Protein AF-X1LPE5-F1 (afdb_monomer)

Mean predicted aligned error: 5.89 Å

InterPro domains:
  IPR000531 TonB-dependent receptor-like, beta-barrel [PF00593] (1-115)
  IPR036942 TonB-dependent receptor-like, beta-barrel domain superfamily [G3DSA:2.40.170.20] (1-116)

Organism: NCBI:txid412755

Foldseek 3Di:
DDKDAQDWAWADPDPVVSDIDIGGLGIKDKDWDKDWDWDDPDPQKIKIKIWIAMWMARPVPRATGAPRAFIKIKIKMWGDDPPDIKMKIKIWGPWAPRHGNSDDTDHIDMDMDIDD

Radius of gyration: 19.66 Å; Cα contacts (8 Å, |Δi|>4): 275; chains: 1; bounding box: 45×32×50 Å

Solvent-accessible surface area (backbone atoms only — not comparable to full-atom values): 6388 Å² total; per-residue (Å²): 118,47,77,36,73,63,34,72,43,64,39,63,78,37,88,89,76,72,40,71,48,76,46,70,46,57,36,32,36,41,40,69,52,77,49,76,50,78,46,65,92,47,94,50,35,39,40,37,34,39,38,42,39,59,49,39,30,29,70,81,79,67,43,43,37,65,92,62,61,55,37,35,40,38,38,34,40,38,40,47,58,93,93,45,50,43,34,44,36,37,39,41,37,48,56,30,86,73,43,10,80,68,55,68,67,41,79,52,52,74,49,78,49,77,50,107

Secondary structure (DSSP, 8-state):
-EEEEEEEEEEEEETTTTEEEEEEEEEEEEEEEEEEEEEEEETTEEEEEEEEEEEEEETTT-PBPTTPPPPEEEEEEEEEETTEEEEEEEEEE--B-S--TT---B--EEEEEEE-

Sequence (116 aa):
YYEIDDLIERYRIDPDERIYAYGNVNRGQISGYELEIEYYPFPGWKIFGNFFSFRGKSKTTQNALNDIPPPRLFMGTRLWIERFSLEINTTLQQEKKRPGPAEIAIPGYGAVNIKA

Nearest PDB structures (foldseek):
  6z9n-assembly1_A  TM=8.866E-01  e=1.151E-04  Pseudomonas aeruginosa PAO1
  6fok-assembly2_B  TM=8.536E-01  e=8.893E-05  Pseudomonas aeruginosa PAO1
  6z8r-assembly1_A  TM=8.878E-01  e=2.141E-04  Pseudomonas aeruginosa PAO1
  6z8z-assembly2_B  TM=8.859E-01  e=2.772E-04  Pseudomonas aeruginosa PAO1
  6z8s-assembly1_A  TM=8.884E-01  e=3.780E-04  Pseudomonas aeruginosa PAO1

Structure (mmCIF, N/CA/C/O backbone):
data_AF-X1LPE5-F1
#
_entry.id   AF-X1LPE5-F1
#
loop_
_atom_site.group_PDB
_atom_site.id
_atom_site.type_symbol
_atom_site.label_atom_id
_atom_site.label_alt_id
_atom_site.label_comp_id
_atom_site.label_asym_id
_atom_site.label_entity_id
_atom_site.label_seq_id
_atom_site.pdbx_PDB_ins_code
_atom_site.Cartn_x
_atom_site.Cartn_y
_atom_site.Cartn_z
_atom_site.occupancy
_atom_site.B_iso_or_equiv
_atom_site.auth_seq_id
_atom_site.auth_comp_id
_atom_site.auth_asym_id
_atom_site.auth_atom_id
_atom_site.pdbx_PDB_model_num
ATOM 1 N N . TYR A 1 1 ? 9.679 -14.768 -5.671 1.00 67.38 1 TYR A N 1
ATOM 2 C CA . TYR A 1 1 ? 9.867 -13.632 -6.599 1.00 67.38 1 TYR A CA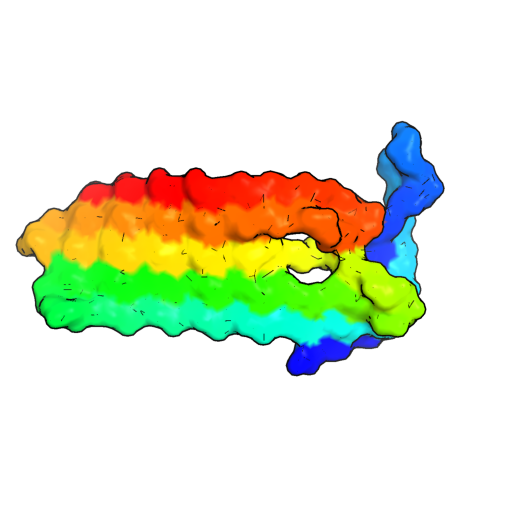 1
ATOM 3 C C . TYR A 1 1 ? 9.240 -14.030 -7.919 1.00 67.38 1 TYR A C 1
ATOM 5 O O . TYR A 1 1 ? 9.237 -15.217 -8.217 1.00 67.38 1 TYR A O 1
ATOM 13 N N . TYR A 1 2 ? 8.690 -13.077 -8.662 1.00 78.31 2 TYR A N 1
ATOM 14 C CA . TYR A 1 2 ? 8.085 -13.321 -9.967 1.00 78.31 2 TYR A CA 1
ATOM 15 C C . TYR A 1 2 ? 9.044 -12.868 -11.060 1.00 78.31 2 TYR A C 1
ATOM 17 O O . TYR A 1 2 ? 9.629 -11.783 -10.971 1.00 78.31 2 TYR A O 1
ATOM 25 N N . GLU A 1 3 ? 9.224 -13.720 -12.061 1.00 86.19 3 GLU A N 1
ATOM 26 C CA . GLU A 1 3 ? 9.928 -13.387 -13.294 1.00 86.19 3 GLU A CA 1
ATOM 27 C C . GLU A 1 3 ? 8.891 -13.138 -14.379 1.00 86.19 3 GLU A C 1
ATOM 29 O O . GLU A 1 3 ? 7.901 -13.863 -14.464 1.00 86.19 3 GLU A O 1
ATOM 34 N N . ILE A 1 4 ? 9.097 -12.082 -15.157 1.00 83.25 4 ILE A N 1
ATOM 35 C CA . ILE A 1 4 ? 8.209 -11.716 -16.255 1.00 83.25 4 ILE A CA 1
ATOM 36 C C . ILE A 1 4 ? 9.057 -11.712 -17.516 1.00 83.25 4 ILE A C 1
ATOM 38 O O . ILE A 1 4 ? 9.939 -10.861 -17.655 1.00 83.25 4 ILE A O 1
ATOM 42 N N . ASP A 1 5 ? 8.796 -12.666 -18.400 1.00 83.88 5 ASP A N 1
ATOM 43 C CA . ASP A 1 5 ? 9.351 -12.671 -19.748 1.00 83.88 5 ASP A CA 1
ATOM 44 C C . ASP A 1 5 ? 8.504 -11.767 -20.657 1.00 83.88 5 ASP A C 1
ATOM 46 O O . ASP A 1 5 ? 7.297 -11.626 -20.453 1.00 83.88 5 ASP A O 1
ATOM 50 N N . ASP A 1 6 ? 9.151 -11.117 -21.626 1.00 81.81 6 ASP A N 1
ATOM 51 C CA . ASP A 1 6 ? 8.516 -10.203 -22.589 1.00 81.81 6 ASP A CA 1
ATOM 52 C C . ASP A 1 6 ? 7.715 -9.053 -21.951 1.00 81.81 6 ASP A C 1
ATOM 54 O O . ASP A 1 6 ? 6.713 -8.581 -22.490 1.00 81.81 6 ASP A O 1
ATOM 58 N N . LEU A 1 7 ? 8.187 -8.551 -20.802 1.00 83.31 7 LEU A N 1
ATOM 59 C CA . LEU A 1 7 ? 7.603 -7.377 -20.158 1.00 83.31 7 LEU A CA 1
ATOM 60 C C . LEU A 1 7 ? 7.692 -6.164 -21.092 1.00 83.31 7 LEU A C 1
ATOM 62 O O . LEU A 1 7 ? 8.783 -5.719 -21.441 1.00 83.31 7 LEU A O 1
ATOM 66 N N . ILE A 1 8 ? 6.550 -5.586 -21.449 1.00 84.12 8 ILE A N 1
ATOM 67 C CA . ILE A 1 8 ? 6.495 -4.325 -22.189 1.00 84.12 8 ILE A CA 1
ATOM 68 C C . ILE A 1 8 ? 6.626 -3.180 -21.185 1.00 84.12 8 ILE A C 1
ATOM 70 O O . ILE A 1 8 ? 5.789 -3.040 -20.295 1.00 84.12 8 ILE A O 1
ATOM 74 N N . GLU A 1 9 ? 7.641 -2.331 -21.343 1.00 81.12 9 GLU A N 1
ATOM 75 C CA . GLU A 1 9 ? 7.746 -1.090 -20.573 1.00 81.12 9 GLU A CA 1
ATOM 76 C C . GLU A 1 9 ? 7.608 0.142 -21.458 1.00 81.12 9 GLU A C 1
ATOM 78 O O . GLU A 1 9 ? 7.968 0.161 -22.638 1.00 81.12 9 GLU A O 1
ATOM 83 N N . ARG A 1 10 ? 7.118 1.210 -20.828 1.00 84.25 10 ARG A N 1
ATOM 84 C CA . ARG A 1 10 ? 7.112 2.552 -21.390 1.00 84.25 10 ARG A CA 1
ATOM 85 C C . ARG A 1 10 ? 8.449 3.239 -21.122 1.00 84.25 10 ARG A C 1
ATOM 87 O O . ARG A 1 10 ? 8.909 3.285 -19.980 1.00 84.25 10 ARG A O 1
ATOM 94 N N . TYR A 1 11 ? 9.025 3.857 -22.143 1.00 76.12 11 TYR A N 1
ATOM 95 C CA . TYR A 1 11 ? 10.203 4.715 -22.013 1.00 76.12 11 TYR A CA 1
ATOM 96 C C . TYR A 1 11 ? 10.007 6.021 -22.784 1.00 76.12 11 TYR A C 1
ATOM 98 O O . TYR A 1 11 ? 9.240 6.093 -23.747 1.00 76.12 11 TYR A O 1
ATOM 106 N N . ARG A 1 12 ? 10.667 7.084 -22.316 1.00 75.06 12 ARG A N 1
ATOM 107 C CA . ARG A 1 12 ? 10.657 8.393 -22.982 1.00 75.06 12 ARG A CA 1
ATOM 108 C C . ARG A 1 12 ? 11.680 8.395 -24.109 1.00 75.06 12 ARG A C 1
ATOM 110 O O . ARG A 1 12 ? 12.825 8.019 -23.875 1.00 75.06 12 ARG A O 1
ATOM 117 N N . ILE A 1 13 ? 11.254 8.807 -25.300 1.00 76.94 13 ILE A N 1
ATOM 118 C CA . ILE A 1 13 ? 12.144 8.977 -26.459 1.00 76.94 13 ILE A CA 1
ATOM 119 C C . ILE A 1 13 ? 12.671 10.412 -26.497 1.00 76.94 13 ILE A C 1
ATOM 121 O O . ILE A 1 13 ? 13.858 10.616 -26.722 1.00 76.94 13 ILE A O 1
ATOM 125 N N . ASP A 1 14 ? 11.797 11.377 -26.208 1.00 71.62 14 ASP A N 1
ATOM 126 C CA . ASP A 1 14 ? 12.128 12.796 -26.127 1.00 71.62 14 ASP A CA 1
ATOM 127 C C . ASP A 1 14 ? 11.564 13.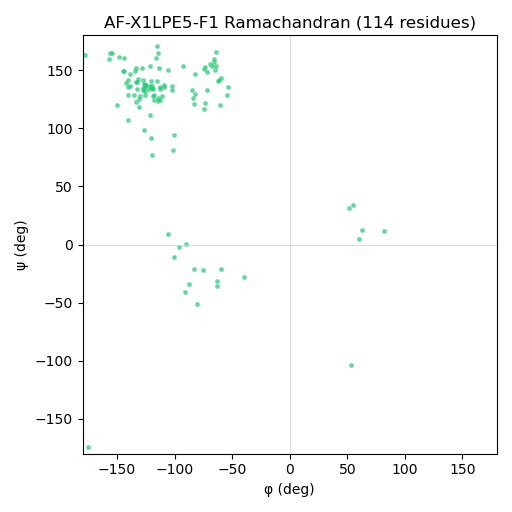384 -24.813 1.00 71.62 14 ASP A C 1
ATOM 129 O O . ASP A 1 14 ? 10.346 13.318 -24.583 1.00 71.62 14 ASP A O 1
ATOM 133 N N . PRO A 1 15 ? 12.421 13.898 -23.906 1.00 64.75 15 PRO A N 1
ATOM 134 C CA . PRO A 1 15 ? 11.989 14.523 -22.657 1.00 64.75 15 PRO A CA 1
ATOM 135 C C . PRO A 1 15 ? 11.143 15.792 -22.844 1.00 64.75 15 PRO A C 1
ATOM 137 O O . PRO A 1 15 ? 10.270 16.044 -22.006 1.00 64.75 15 PRO A O 1
ATOM 140 N N . ASP A 1 16 ? 11.376 16.555 -23.911 1.00 70.12 16 ASP A N 1
ATOM 141 C CA . ASP A 1 16 ? 10.776 17.870 -24.156 1.00 70.12 16 ASP A CA 1
ATOM 142 C C . ASP A 1 16 ? 9.430 17.744 -24.883 1.00 70.12 16 ASP A C 1
ATOM 144 O O . ASP A 1 16 ? 8.475 18.461 -24.571 1.00 70.12 16 ASP A O 1
ATOM 148 N N . GLU A 1 17 ? 9.296 16.755 -25.769 1.00 67.31 17 GLU A N 1
ATOM 149 C CA . GLU A 1 17 ? 8.076 16.545 -26.565 1.00 67.31 17 GLU A CA 1
ATOM 150 C C . GLU A 1 17 ? 7.045 15.611 -25.901 1.00 67.31 17 GLU A C 1
ATOM 152 O O . GLU A 1 17 ? 5.970 15.362 -26.450 1.00 67.31 17 GLU A O 1
ATOM 157 N N . ARG A 1 18 ? 7.332 15.086 -24.697 1.00 68.50 18 ARG A N 1
ATOM 158 C CA . ARG A 1 18 ? 6.494 14.083 -23.996 1.00 68.50 18 ARG A CA 1
ATOM 159 C C . ARG A 1 18 ? 6.156 12.870 -24.877 1.00 68.50 18 ARG A C 1
ATOM 161 O O . ARG A 1 18 ? 5.093 12.266 -24.716 1.00 68.50 18 ARG A O 1
ATOM 168 N N . ILE A 1 19 ? 7.055 12.498 -25.786 1.00 76.94 19 ILE A N 1
ATOM 169 C CA . ILE A 1 19 ? 6.878 11.342 -26.666 1.00 76.94 19 ILE A CA 1
ATOM 170 C C . ILE A 1 19 ? 7.328 10.079 -25.933 1.00 76.94 19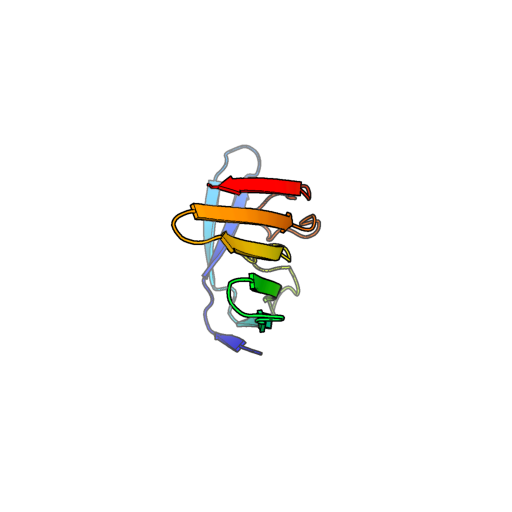 ILE A C 1
ATOM 172 O O . ILE A 1 19 ? 8.454 9.975 -25.433 1.00 76.94 19 ILE A O 1
ATOM 176 N N . TYR A 1 20 ? 6.431 9.097 -25.892 1.00 78.75 20 TYR A N 1
ATOM 177 C CA . TYR A 1 20 ? 6.661 7.799 -25.269 1.00 78.75 20 TYR A CA 1
ATOM 178 C C . TYR A 1 20 ? 6.632 6.693 -26.320 1.00 78.75 20 TYR A C 1
ATOM 180 O O . TYR A 1 20 ? 5.772 6.694 -27.200 1.00 78.75 20 TYR A O 1
ATOM 188 N N . ALA A 1 21 ? 7.527 5.720 -26.172 1.00 81.31 21 ALA A N 1
ATOM 189 C CA . ALA A 1 21 ? 7.441 4.439 -26.858 1.00 81.31 21 ALA A CA 1
ATOM 190 C C . ALA A 1 21 ? 7.221 3.304 -25.863 1.00 81.31 21 ALA A C 1
ATOM 192 O O . ALA A 1 21 ? 7.415 3.445 -24.652 1.00 81.31 21 ALA A O 1
ATOM 193 N N . TYR A 1 22 ? 6.814 2.175 -26.428 1.00 82.38 22 TYR A N 1
ATOM 194 C CA . TYR A 1 22 ? 6.658 0.910 -25.741 1.00 82.38 22 TYR A CA 1
ATOM 195 C C . TYR A 1 22 ? 7.587 -0.096 -26.398 1.00 82.38 22 TYR A C 1
ATOM 197 O O . TYR A 1 22 ? 7.675 -0.156 -27.626 1.00 82.38 22 TYR A O 1
ATOM 205 N N . GLY A 1 23 ? 8.272 -0.883 -25.584 1.00 77.31 23 GLY A N 1
ATOM 206 C CA . GLY A 1 23 ? 9.160 -1.917 -26.083 1.00 77.31 23 GLY A CA 1
ATOM 207 C C . GLY A 1 23 ? 9.385 -2.999 -25.048 1.00 77.31 23 GLY A C 1
ATOM 208 O O . GLY A 1 23 ? 9.168 -2.799 -23.851 1.00 77.31 23 GLY A O 1
ATOM 209 N N . ASN A 1 24 ? 9.812 -4.156 -25.536 1.00 75.75 24 ASN A N 1
ATOM 210 C CA . ASN A 1 24 ? 10.068 -5.309 -24.695 1.00 75.75 24 ASN A CA 1
ATOM 211 C C . ASN A 1 24 ? 11.357 -5.100 -23.904 1.00 75.75 24 ASN A C 1
ATOM 213 O O . ASN A 1 24 ? 12.452 -4.952 -24.450 1.00 75.75 24 ASN A O 1
ATOM 217 N N . VAL A 1 25 ? 11.221 -5.153 -22.590 1.00 66.88 25 VAL A N 1
ATOM 218 C CA . VAL A 1 25 ? 12.315 -5.292 -21.645 1.00 66.88 25 VAL A CA 1
ATOM 219 C C . VAL A 1 25 ? 12.301 -6.758 -21.251 1.00 66.88 25 VAL A C 1
ATOM 221 O O . VAL A 1 25 ? 11.707 -7.139 -20.252 1.00 66.88 25 VAL A O 1
ATOM 224 N N . ASN A 1 26 ? 12.900 -7.586 -22.111 1.00 64.44 26 ASN A N 1
ATOM 225 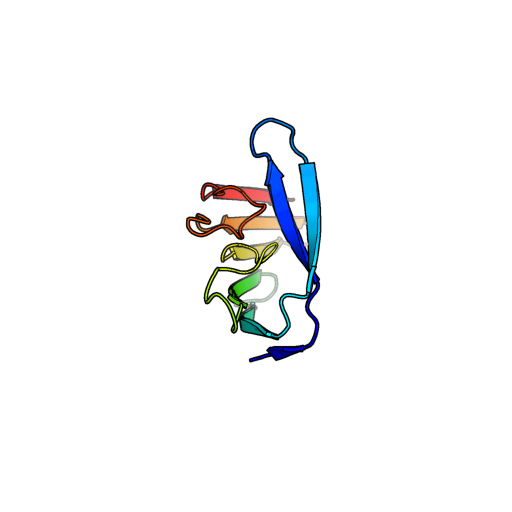C CA . ASN A 1 26 ? 12.720 -9.042 -22.202 1.00 64.44 26 ASN A CA 1
ATOM 226 C C . ASN A 1 26 ? 12.606 -9.818 -20.880 1.00 64.44 26 ASN A C 1
ATOM 228 O O . ASN A 1 26 ? 12.008 -10.886 -20.888 1.00 64.44 26 ASN A O 1
ATOM 232 N N . ARG A 1 27 ? 13.197 -9.344 -19.770 1.00 79.31 27 ARG A N 1
ATOM 233 C CA . ARG A 1 27 ? 13.089 -9.989 -18.455 1.00 79.31 27 ARG A CA 1
ATOM 234 C C . ARG A 1 27 ? 12.942 -8.983 -17.313 1.00 79.31 27 ARG A C 1
ATOM 236 O O . ARG A 1 27 ? 13.923 -8.353 -16.916 1.00 79.31 27 ARG A O 1
ATOM 243 N N . GLY A 1 28 ? 11.751 -8.879 -16.734 1.00 84.44 28 GLY A N 1
ATOM 244 C CA . GLY A 1 28 ? 11.482 -8.165 -15.484 1.00 84.44 28 GLY A CA 1
ATOM 245 C C . GLY A 1 28 ? 11.552 -9.087 -14.262 1.00 84.44 28 GLY A C 1
ATOM 246 O O . GLY A 1 28 ? 11.330 -10.294 -14.354 1.00 84.44 28 GLY A O 1
ATOM 247 N N . GLN A 1 29 ? 11.862 -8.529 -13.094 1.00 89.19 29 GLN A N 1
ATOM 248 C CA . GLN A 1 29 ? 11.776 -9.226 -11.812 1.00 89.19 29 GLN A CA 1
ATOM 249 C C . GLN A 1 29 ? 11.030 -8.361 -10.804 1.00 89.19 29 GLN A C 1
ATOM 251 O O . GLN A 1 29 ? 11.457 -7.240 -10.528 1.00 89.19 29 GLN A O 1
ATOM 256 N N . ILE A 1 30 ? 9.977 -8.913 -10.201 1.00 91.88 30 ILE A N 1
ATOM 257 C CA . ILE A 1 30 ? 9.231 -8.273 -9.114 1.00 91.88 30 ILE A CA 1
ATOM 258 C C . ILE A 1 30 ? 9.296 -9.157 -7.869 1.00 91.88 30 ILE A C 1
ATOM 260 O O . ILE A 1 30 ? 9.132 -10.379 -7.908 1.00 91.88 30 ILE A O 1
ATOM 264 N N . SER A 1 31 ? 9.566 -8.537 -6.730 1.00 93.94 31 SER A N 1
ATOM 265 C CA . SER A 1 31 ? 9.595 -9.193 -5.424 1.00 93.94 31 SER A CA 1
ATOM 266 C C . SER A 1 31 ? 9.075 -8.244 -4.364 1.00 93.94 31 SER A C 1
ATOM 268 O O . SER A 1 31 ? 9.294 -7.039 -4.472 1.00 93.94 31 SER A O 1
ATOM 270 N N . GLY A 1 32 ? 8.454 -8.769 -3.319 1.00 94.75 32 GLY A N 1
ATOM 271 C CA . GLY A 1 32 ? 7.975 -7.943 -2.229 1.00 94.75 32 GLY A CA 1
ATOM 272 C C . GLY A 1 32 ? 7.402 -8.759 -1.090 1.00 94.75 32 GLY A C 1
ATOM 273 O O . GLY A 1 32 ? 7.472 -9.989 -1.099 1.00 94.75 32 GLY A O 1
ATOM 274 N N . TYR A 1 33 ? 6.848 -8.029 -0.136 1.00 95.31 33 TYR A N 1
ATOM 275 C CA . TYR A 1 33 ? 6.150 -8.556 1.022 1.00 95.31 33 TYR A CA 1
ATOM 276 C C . TYR A 1 33 ? 4.786 -7.897 1.104 1.00 95.31 33 TYR A C 1
ATOM 278 O O . TYR A 1 33 ? 4.662 -6.690 0.886 1.00 95.31 33 TYR A O 1
ATOM 286 N N . GLU A 1 34 ? 3.803 -8.698 1.479 1.00 97.19 34 GLU A N 1
ATOM 287 C CA . GLU A 1 34 ? 2.476 -8.250 1.858 1.00 97.19 34 GLU A CA 1
ATOM 288 C C . GLU A 1 34 ? 2.176 -8.855 3.224 1.00 97.19 34 GLU A C 1
ATOM 290 O O . GLU A 1 34 ? 2.465 -10.027 3.478 1.00 97.19 34 GLU A O 1
ATOM 295 N N . LEU A 1 35 ? 1.655 -8.029 4.119 1.00 97.69 35 LEU A N 1
ATOM 296 C CA . LEU A 1 35 ? 1.220 -8.433 5.443 1.00 97.69 35 LEU A CA 1
ATOM 297 C C . LEU A 1 35 ? -0.155 -7.834 5.683 1.00 97.69 35 LEU A C 1
ATOM 299 O O . LEU A 1 35 ? -0.351 -6.639 5.476 1.00 97.69 35 LEU A O 1
ATOM 303 N N . GLU A 1 36 ? -1.064 -8.650 6.189 1.00 98.25 36 GLU A N 1
ATOM 304 C CA . GLU A 1 36 ? -2.362 -8.219 6.682 1.00 98.25 36 GLU A CA 1
ATOM 305 C C . GLU A 1 36 ? -2.514 -8.699 8.124 1.00 98.25 36 GLU A C 1
ATOM 307 O O . GLU A 1 36 ? -2.112 -9.814 8.464 1.00 98.25 36 GLU A O 1
ATOM 312 N N . ILE A 1 37 ? -3.039 -7.833 8.987 1.00 97.69 37 ILE A N 1
ATOM 313 C CA . ILE A 1 37 ? -3.294 -8.138 10.390 1.00 97.69 37 ILE A CA 1
ATOM 314 C C . ILE A 1 37 ? -4.696 -7.695 10.779 1.00 97.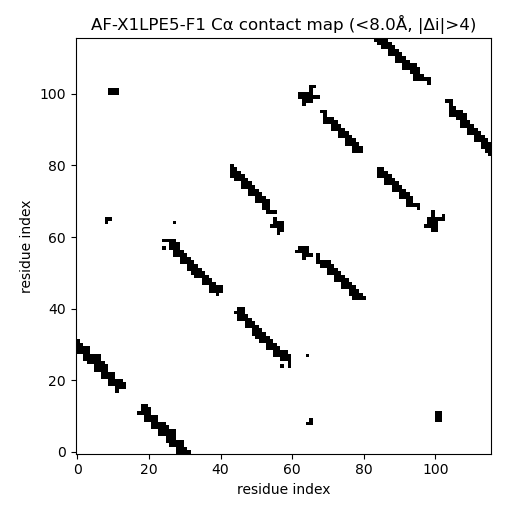69 37 ILE A C 1
ATOM 316 O O . ILE A 1 37 ? -5.154 -6.604 10.435 1.00 97.69 37 ILE A O 1
ATOM 320 N N . GLU A 1 38 ? -5.335 -8.536 11.579 1.00 98.00 38 GLU A N 1
ATOM 321 C CA . GLU A 1 38 ? -6.593 -8.250 12.239 1.00 98.00 38 GLU A CA 1
ATOM 322 C C . GLU A 1 38 ? -6.554 -8.828 13.657 1.00 98.00 38 GLU A C 1
ATOM 324 O O . GLU A 1 38 ? -6.195 -9.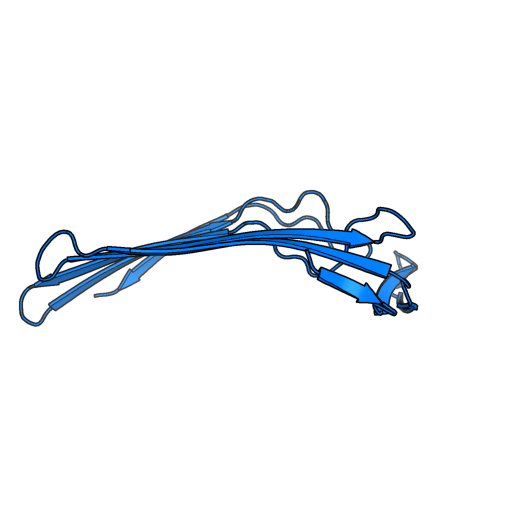987 13.860 1.00 98.00 38 GLU A O 1
ATOM 329 N N . TYR A 1 39 ? -6.884 -8.007 14.651 1.00 98.25 39 TYR A N 1
ATOM 330 C CA . TYR A 1 39 ? -6.825 -8.376 16.061 1.00 98.25 39 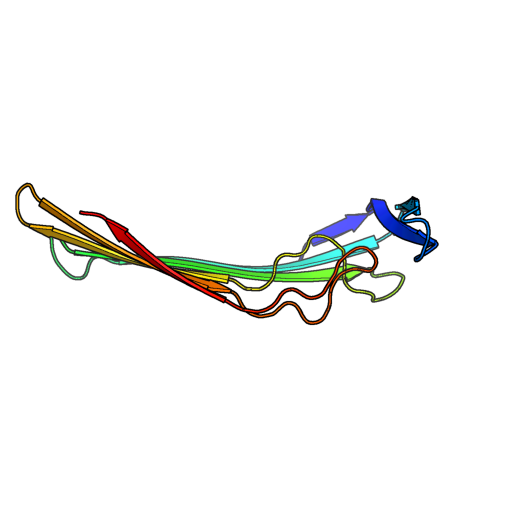TYR A CA 1
ATOM 331 C C . TYR A 1 39 ? -7.988 -7.764 16.842 1.00 98.25 39 TYR A C 1
ATOM 333 O O . TYR A 1 39 ? -8.333 -6.599 16.644 1.00 98.25 39 TYR A O 1
ATOM 341 N N . TYR A 1 40 ? -8.567 -8.539 17.760 1.00 98.19 40 TYR A N 1
ATOM 342 C CA . TYR A 1 40 ? -9.691 -8.128 18.603 1.00 98.19 40 TYR A CA 1
ATOM 343 C C . TYR A 1 40 ? -9.296 -8.224 20.081 1.00 98.19 40 TYR A C 1
ATOM 345 O O . TYR A 1 40 ? -9.449 -9.292 20.675 1.00 98.19 40 TYR A O 1
ATOM 353 N N . PRO A 1 41 ? -8.772 -7.142 20.691 1.00 97.19 41 PRO A N 1
ATOM 354 C CA . PRO A 1 41 ? -8.316 -7.193 22.079 1.00 97.19 41 PRO A CA 1
ATOM 355 C C . PRO A 1 41 ? -9.443 -7.490 23.082 1.00 97.19 41 PRO A C 1
ATOM 357 O O . PRO A 1 41 ? -9.214 -8.167 24.080 1.00 97.19 41 PRO A O 1
ATOM 360 N N . PHE A 1 42 ? -10.654 -6.985 22.828 1.00 96.06 42 PHE A N 1
ATOM 361 C CA . PHE A 1 42 ? -11.867 -7.277 23.597 1.00 96.06 42 PHE A CA 1
ATOM 362 C C . PHE A 1 42 ? -13.123 -7.092 22.726 1.00 96.06 42 PHE A C 1
ATOM 364 O O . PHE A 1 42 ? -13.037 -6.481 21.654 1.00 96.06 42 PHE A O 1
ATOM 371 N N . PRO A 1 43 ? -14.298 -7.607 23.145 1.00 96.38 43 PRO A N 1
ATOM 372 C CA . PRO A 1 43 ? -15.535 -7.455 22.383 1.00 96.38 43 PRO A CA 1
ATOM 373 C C . PRO A 1 43 ? -15.838 -5.987 22.083 1.00 96.38 43 PRO A C 1
ATOM 375 O O . PRO A 1 43 ? -15.835 -5.150 22.981 1.00 96.38 43 PRO A O 1
ATOM 378 N N . GLY A 1 44 ? -16.094 -5.672 20.815 1.00 96.50 44 GLY A N 1
ATOM 379 C CA . GLY A 1 44 ? -16.335 -4.294 20.393 1.00 96.50 44 GLY A CA 1
ATOM 380 C C . GLY A 1 44 ? -15.068 -3.461 20.170 1.00 96.50 44 GLY A C 1
ATOM 381 O O . GLY A 1 44 ? -15.187 -2.261 19.955 1.00 96.50 44 GLY A O 1
ATOM 382 N N . TRP A 1 45 ? -13.870 -4.052 20.130 1.00 98.19 45 TRP A N 1
ATOM 383 C CA . TRP A 1 45 ? -12.665 -3.378 19.634 1.00 98.19 45 TRP A CA 1
ATOM 384 C C . TRP A 1 45 ? -11.927 -4.230 18.607 1.00 98.19 45 TRP A C 1
ATOM 386 O O . TRP A 1 45 ? -11.596 -5.384 18.866 1.00 98.19 45 TRP A O 1
ATOM 396 N N . LYS A 1 46 ? -11.647 -3.638 17.446 1.00 98.38 46 LYS A N 1
ATOM 397 C CA . LYS A 1 46 ? -10.841 -4.210 16.369 1.00 98.38 46 LYS A CA 1
ATOM 398 C C . LYS A 1 46 ? -9.658 -3.306 16.062 1.00 98.38 46 LYS A C 1
ATOM 400 O O . LYS A 1 46 ? -9.836 -2.107 15.865 1.00 98.38 46 LYS A O 1
ATOM 405 N N . ILE A 1 47 ? -8.483 -3.898 15.929 1.00 98.38 47 ILE A N 1
ATOM 406 C CA . ILE A 1 47 ? -7.287 -3.292 15.349 1.00 98.38 47 ILE A CA 1
ATOM 407 C C . ILE A 1 47 ? -7.004 -4.035 14.048 1.00 98.38 47 ILE A C 1
ATOM 409 O O . ILE A 1 47 ? -7.067 -5.262 14.005 1.00 98.38 47 ILE A O 1
ATOM 413 N N . PHE A 1 48 ? -6.720 -3.306 12.979 1.00 98.44 48 PHE A N 1
ATOM 414 C CA . PHE A 1 48 ? -6.458 -3.893 11.671 1.00 98.44 48 PHE A CA 1
ATOM 415 C C . PHE A 1 48 ? -5.392 -3.106 10.922 1.00 98.44 48 PHE A C 1
ATOM 417 O O . PHE A 1 48 ? -5.122 -1.943 11.223 1.00 98.44 48 PHE A O 1
ATOM 424 N N . GLY A 1 49 ? -4.788 -3.733 9.927 1.00 98.25 49 GLY A N 1
ATOM 425 C CA . GLY A 1 49 ? -3.864 -3.048 9.045 1.00 98.25 49 GLY A CA 1
ATOM 426 C C . GLY A 1 49 ? -3.338 -3.944 7.947 1.00 98.25 49 GLY A C 1
ATOM 427 O O . GLY A 1 49 ? -3.402 -5.168 8.026 1.00 98.25 49 GLY A O 1
ATOM 428 N N . ASN A 1 50 ? -2.779 -3.310 6.930 1.00 98.12 50 ASN A N 1
ATOM 429 C CA . ASN A 1 50 ? -2.068 -3.986 5.870 1.00 98.12 50 ASN A CA 1
ATOM 430 C C . ASN A 1 50 ? -0.830 -3.186 5.479 1.00 98.12 50 ASN A C 1
ATOM 432 O O . ASN A 1 50 ? -0.832 -1.955 5.426 1.00 98.12 50 ASN A O 1
ATOM 436 N N . PHE A 1 51 ? 0.244 -3.902 5.201 1.00 98.19 51 PHE A N 1
ATOM 437 C CA . PHE A 1 51 ? 1.502 -3.349 4.746 1.00 98.19 51 PHE A CA 1
ATOM 438 C C . PHE A 1 51 ? 1.906 -4.042 3.459 1.00 98.19 51 PHE A C 1
ATOM 440 O O . PHE A 1 51 ? 1.834 -5.267 3.363 1.00 98.19 51 PHE A O 1
ATOM 447 N N . PHE A 1 52 ? 2.389 -3.268 2.497 1.00 97.62 52 PHE A N 1
ATOM 448 C CA . PHE A 1 52 ? 3.050 -3.826 1.331 1.00 97.62 52 PHE A CA 1
ATOM 449 C C . PHE A 1 52 ? 4.337 -3.079 1.013 1.00 97.62 52 PHE A C 1
ATOM 451 O O . PHE A 1 52 ? 4.474 -1.873 1.240 1.00 97.62 52 PHE A O 1
ATOM 458 N N . SER A 1 53 ? 5.287 -3.810 0.443 1.00 96.44 53 SER A N 1
ATOM 459 C CA . SER A 1 53 ? 6.542 -3.267 -0.058 1.00 96.44 53 SER A CA 1
ATOM 460 C C . SER A 1 53 ? 7.021 -4.114 -1.220 1.00 96.44 53 SER A C 1
ATOM 462 O O . SER A 1 53 ? 7.281 -5.306 -1.055 1.00 96.44 53 SER A O 1
ATOM 464 N N . PHE A 1 54 ? 7.160 -3.492 -2.387 1.00 94.81 54 PHE A N 1
ATOM 465 C CA . PHE A 1 54 ? 7.609 -4.159 -3.599 1.00 94.81 54 PHE A CA 1
ATOM 466 C C . PHE A 1 54 ? 8.868 -3.513 -4.151 1.00 94.81 54 PHE A C 1
ATOM 468 O O . PHE A 1 54 ? 9.148 -2.326 -3.978 1.00 94.81 54 PHE A O 1
ATOM 475 N N . ARG A 1 55 ? 9.625 -4.325 -4.873 1.00 92.19 55 ARG A N 1
ATOM 476 C CA . ARG A 1 55 ? 10.762 -3.920 -5.679 1.00 92.19 55 ARG A CA 1
ATOM 477 C C . ARG A 1 55 ? 10.634 -4.597 -7.031 1.00 92.19 55 ARG A C 1
ATOM 479 O O . ARG A 1 55 ? 10.595 -5.825 -7.099 1.00 92.19 55 ARG A O 1
ATOM 486 N N . GLY A 1 56 ? 10.607 -3.790 -8.084 1.00 90.88 56 GLY A N 1
ATOM 487 C CA . GLY A 1 56 ? 10.707 -4.247 -9.463 1.00 90.88 56 GLY A CA 1
ATOM 488 C C . GLY A 1 56 ? 12.016 -3.780 -10.082 1.00 90.88 56 GLY A C 1
ATOM 489 O O . GLY A 1 56 ? 12.402 -2.624 -9.899 1.00 90.88 56 GLY A O 1
ATOM 490 N N . LYS A 1 57 ? 12.704 -4.667 -10.800 1.00 90.81 57 LYS A N 1
ATOM 491 C CA . LYS A 1 57 ? 13.870 -4.314 -11.618 1.00 90.81 57 LYS A CA 1
ATOM 492 C C . LYS A 1 57 ? 13.865 -5.043 -12.959 1.00 90.81 57 LYS A C 1
ATOM 494 O O . LYS A 1 57 ? 13.453 -6.201 -13.032 1.00 90.81 57 LYS A O 1
ATOM 499 N N . SER A 1 58 ? 14.380 -4.398 -13.997 1.00 86.56 58 SER A N 1
ATOM 500 C CA . SER A 1 58 ? 14.729 -5.068 -15.249 1.00 86.56 58 SER A CA 1
ATOM 501 C C . SER A 1 58 ? 15.973 -5.926 -15.036 1.00 86.56 58 SER A C 1
ATOM 503 O O . SER A 1 58 ? 16.965 -5.465 -14.475 1.00 86.56 58 SER A O 1
ATOM 505 N N . LYS A 1 59 ? 15.968 -7.177 -15.492 1.00 85.12 59 LYS A N 1
ATOM 506 C CA . LYS A 1 59 ? 17.164 -8.028 -15.475 1.00 85.12 59 LYS A CA 1
ATOM 507 C C . LYS A 1 59 ? 18.163 -7.649 -16.568 1.00 85.12 59 LYS A C 1
ATOM 509 O O . LYS A 1 59 ? 19.345 -7.945 -16.413 1.00 85.12 59 LYS A O 1
ATOM 514 N N . THR A 1 60 ? 17.716 -6.978 -17.628 1.00 83.94 60 THR A N 1
ATOM 515 C CA . THR A 1 60 ? 18.575 -6.551 -18.740 1.00 83.94 60 THR A CA 1
ATOM 516 C C . THR A 1 60 ? 19.338 -5.277 -18.398 1.00 83.94 60 THR A C 1
ATOM 518 O O . THR A 1 60 ? 20.557 -5.244 -18.521 1.00 83.94 60 THR A O 1
ATOM 521 N N . THR A 1 61 ? 18.643 -4.236 -17.931 1.00 80.75 61 THR A N 1
ATOM 522 C CA . THR A 1 61 ? 19.252 -2.918 -17.669 1.00 80.75 61 THR A CA 1
ATOM 523 C C . THR A 1 61 ? 19.553 -2.666 -16.193 1.00 80.75 61 THR A C 1
ATOM 525 O O . THR A 1 61 ? 20.216 -1.689 -15.872 1.00 80.75 61 THR A O 1
ATOM 528 N N . GLN A 1 62 ? 19.065 -3.520 -15.283 1.00 83.94 62 GLN A N 1
ATOM 529 C CA . GLN A 1 62 ? 19.099 -3.323 -13.821 1.00 83.94 62 GLN A CA 1
ATOM 530 C C . GLN A 1 62 ? 18.366 -2.064 -13.321 1.00 83.94 62 GLN A C 1
ATOM 532 O O . GLN A 1 62 ? 18.362 -1.798 -12.116 1.00 83.94 62 GLN A O 1
ATOM 537 N N . ASN A 1 63 ? 17.690 -1.329 -14.208 1.00 86.12 63 ASN A N 1
ATOM 538 C CA . ASN A 1 63 ? 16.872 -0.177 -13.848 1.00 86.12 63 ASN A CA 1
ATOM 539 C C . ASN A 1 63 ? 15.616 -0.607 -13.080 1.00 86.12 63 ASN A C 1
ATOM 541 O O . ASN A 1 63 ? 15.147 -1.742 -13.207 1.00 86.12 63 ASN A O 1
ATOM 545 N N . ALA A 1 64 ? 15.071 0.313 -12.281 1.00 88.31 64 ALA A N 1
ATOM 546 C CA . ALA A 1 64 ? 13.776 0.119 -11.641 1.00 88.31 64 ALA A CA 1
ATOM 547 C C . ALA A 1 64 ? 12.678 -0.010 -12.706 1.00 88.31 64 ALA A C 1
ATOM 549 O O . ALA A 1 64 ? 12.711 0.710 -13.704 1.00 88.31 64 ALA A O 1
ATOM 550 N N . LEU A 1 65 ? 11.725 -0.915 -12.476 1.00 89.25 65 LEU A N 1
ATOM 551 C CA . LEU A 1 65 ? 10.552 -1.032 -13.344 1.00 89.25 65 LEU A CA 1
ATOM 552 C C . LEU A 1 65 ? 9.585 0.126 -13.094 1.00 89.25 65 LEU A C 1
ATOM 554 O O . LEU A 1 65 ? 9.501 0.646 -11.973 1.00 89.25 65 LEU A O 1
ATOM 558 N N . ASN A 1 66 ? 8.834 0.494 -14.126 1.00 87.94 66 ASN A N 1
ATOM 559 C CA . ASN A 1 66 ? 7.714 1.421 -13.977 1.00 87.94 66 ASN A CA 1
ATOM 560 C C . ASN A 1 66 ? 6.587 0.809 -13.121 1.00 87.94 66 ASN A C 1
ATOM 562 O O . ASN A 1 66 ? 6.496 -0.407 -12.952 1.00 87.94 66 ASN A O 1
ATOM 566 N N . ASP A 1 67 ? 5.732 1.669 -12.569 1.00 87.81 67 ASP A N 1
ATOM 567 C CA . ASP A 1 67 ? 4.462 1.337 -11.914 1.00 87.81 67 ASP A CA 1
ATOM 568 C C . ASP A 1 67 ? 4.575 0.456 -10.654 1.00 87.81 67 ASP A C 1
ATOM 570 O O . ASP A 1 67 ? 3.576 -0.001 -10.101 1.00 87.81 67 ASP A O 1
ATOM 574 N N . ILE A 1 68 ? 5.786 0.286 -10.110 1.00 91.50 68 ILE A N 1
ATOM 575 C CA . ILE A 1 68 ? 5.991 -0.313 -8.785 1.00 91.50 68 ILE A CA 1
ATOM 576 C C . ILE A 1 68 ? 5.599 0.712 -7.709 1.00 91.50 68 ILE A C 1
ATOM 578 O O . ILE A 1 68 ? 6.245 1.765 -7.617 1.00 91.50 68 ILE A O 1
ATOM 582 N N . PRO A 1 69 ? 4.576 0.455 -6.874 1.00 92.44 69 PRO A N 1
ATOM 583 C CA . PRO A 1 69 ? 4.144 1.422 -5.877 1.00 92.44 69 PRO A CA 1
ATOM 584 C C . PRO A 1 69 ? 5.170 1.544 -4.735 1.00 92.44 69 PRO A C 1
ATOM 586 O O . PRO A 1 69 ? 5.842 0.565 -4.395 1.00 92.44 69 PRO A O 1
ATOM 589 N N . PRO A 1 70 ? 5.303 2.731 -4.114 1.00 94.94 70 PRO A N 1
ATOM 590 C CA . PRO A 1 70 ? 6.113 2.883 -2.911 1.00 94.94 70 PRO A CA 1
ATOM 591 C C . PRO A 1 70 ? 5.537 2.066 -1.746 1.00 94.94 70 PRO A C 1
ATOM 593 O O . PRO A 1 70 ? 4.319 1.874 -1.691 1.00 94.94 70 PRO A O 1
ATOM 596 N N . PRO A 1 71 ? 6.378 1.644 -0.783 1.00 96.94 71 PRO A N 1
ATOM 597 C CA . PRO A 1 71 ? 5.910 0.966 0.416 1.00 96.94 71 PRO A CA 1
ATOM 598 C C . PRO A 1 71 ? 4.835 1.772 1.141 1.00 96.94 71 PRO A C 1
ATOM 600 O O . PRO A 1 71 ? 4.964 2.992 1.320 1.00 96.94 71 PRO A O 1
ATOM 603 N N . ARG A 1 72 ? 3.778 1.083 1.564 1.00 97.88 72 ARG A N 1
ATOM 604 C CA . ARG A 1 72 ? 2.623 1.714 2.197 1.00 97.88 72 ARG A CA 1
ATOM 605 C C . ARG A 1 72 ? 2.117 0.863 3.349 1.00 97.88 72 ARG A C 1
ATOM 607 O O . ARG A 1 72 ? 1.985 -0.352 3.223 1.00 97.88 72 ARG A O 1
ATOM 614 N N . LEU A 1 73 ? 1.825 1.534 4.455 1.00 98.31 73 LEU A N 1
ATOM 615 C CA . LEU A 1 73 ? 1.145 0.985 5.616 1.00 98.31 73 LEU A CA 1
ATOM 616 C C . LEU A 1 73 ? -0.239 1.621 5.703 1.00 98.31 73 LEU A C 1
ATOM 618 O O . LEU A 1 73 ? -0.362 2.846 5.733 1.00 98.31 73 LEU A O 1
ATOM 622 N N . PHE A 1 74 ? -1.259 0.789 5.805 1.00 98.19 74 PHE A N 1
ATOM 623 C CA . PHE A 1 74 ? -2.556 1.183 6.319 1.00 98.19 74 PHE A CA 1
ATOM 624 C C . PHE A 1 74 ? -2.738 0.526 7.672 1.00 98.19 74 PHE A C 1
ATOM 626 O O . PHE A 1 74 ? -2.447 -0.655 7.851 1.00 98.19 74 PHE A O 1
ATOM 633 N N . MET A 1 75 ? -3.229 1.288 8.628 1.00 98.19 75 MET A N 1
ATOM 634 C CA . MET A 1 75 ? -3.585 0.766 9.934 1.00 98.19 75 MET A CA 1
ATOM 635 C C . MET A 1 75 ? -4.815 1.491 10.438 1.00 98.19 75 MET A C 1
ATOM 637 O O . MET A 1 75 ? -5.020 2.666 10.140 1.00 98.19 75 MET A O 1
ATOM 641 N N . GLY A 1 76 ? -5.626 0.802 11.215 1.00 98.25 76 GLY A N 1
ATOM 642 C CA . GLY A 1 76 ? -6.835 1.370 11.755 1.00 98.25 76 GLY A CA 1
ATOM 643 C C . GLY A 1 76 ? -7.281 0.665 13.013 1.00 98.25 76 GLY A C 1
ATOM 644 O O . GLY A 1 76 ? -6.826 -0.423 13.374 1.00 98.25 76 GLY A O 1
ATOM 645 N N . THR A 1 77 ? -8.183 1.336 13.702 1.00 98.31 77 THR A N 1
ATOM 646 C CA . THR A 1 77 ? -8.848 0.812 14.878 1.00 98.31 77 THR A CA 1
ATOM 647 C C . THR A 1 77 ? -10.313 1.189 14.814 1.00 98.31 77 THR A C 1
ATOM 649 O O . THR A 1 77 ? -10.645 2.329 14.486 1.00 98.31 77 THR A O 1
ATOM 652 N N . ARG A 1 78 ? -11.188 0.242 15.140 1.00 98.38 78 ARG A N 1
ATOM 653 C CA . ARG A 1 78 ? -12.631 0.446 15.218 1.00 98.38 78 ARG A CA 1
ATOM 654 C C . ARG A 1 78 ? -13.144 0.016 16.584 1.00 98.38 78 ARG A C 1
ATOM 656 O O . ARG A 1 78 ? -12.870 -1.097 17.028 1.00 9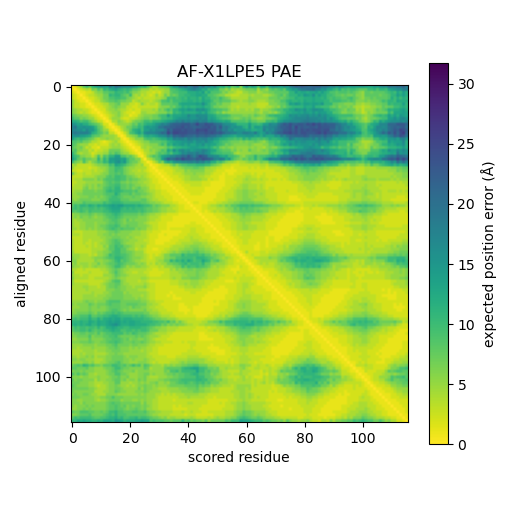8.38 78 ARG A O 1
ATOM 663 N N . LEU A 1 79 ? -13.897 0.902 17.220 1.00 98.00 79 LEU A N 1
ATOM 664 C CA . LEU A 1 79 ? -14.613 0.660 18.464 1.00 98.00 79 LEU A CA 1
ATOM 665 C C . LEU A 1 79 ? -16.112 0.612 18.181 1.00 98.00 79 LEU A C 1
ATOM 667 O O . LEU A 1 79 ? -16.624 1.442 17.433 1.00 98.00 79 LEU A O 1
ATOM 671 N N . TRP A 1 80 ? -16.805 -0.337 18.795 1.00 98.12 80 TRP A N 1
ATOM 672 C CA . TRP A 1 80 ? -18.259 -0.427 18.829 1.00 98.12 80 TRP A CA 1
ATOM 673 C C . TRP A 1 80 ? -18.727 -0.227 20.264 1.00 98.12 80 TRP A C 1
ATOM 675 O O . TRP A 1 80 ? -18.282 -0.926 21.174 1.00 98.12 80 TRP A O 1
ATOM 685 N N . ILE A 1 81 ? -19.637 0.721 20.452 1.00 94.44 81 ILE A N 1
ATOM 686 C CA . ILE A 1 81 ? -20.254 1.032 21.739 1.00 94.44 81 ILE A CA 1
ATOM 687 C C . ILE A 1 81 ? -21.762 0.968 21.517 1.00 94.44 81 ILE A C 1
ATOM 689 O O . ILE A 1 81 ? -22.365 1.897 20.983 1.00 94.44 81 ILE A O 1
ATOM 693 N N . GLU A 1 82 ? -22.361 -0.168 21.876 1.00 93.12 82 GLU A N 1
ATOM 694 C CA . GLU A 1 82 ? -23.772 -0.481 21.622 1.00 93.12 82 GLU A CA 1
ATOM 695 C C . GLU A 1 82 ? -24.169 -0.314 20.142 1.00 93.12 82 GLU A C 1
ATOM 697 O O . GLU A 1 82 ? -23.855 -1.166 19.313 1.00 93.12 82 GLU A O 1
ATOM 702 N N . ARG A 1 83 ? -24.877 0.773 19.807 1.00 95.38 83 ARG A N 1
ATOM 703 C CA . ARG A 1 83 ? -25.364 1.095 18.455 1.00 95.38 83 ARG A CA 1
ATOM 704 C C . ARG A 1 83 ? -24.444 2.047 17.692 1.00 95.38 83 ARG A C 1
ATOM 706 O O . ARG A 1 83 ? -24.737 2.371 16.545 1.00 95.38 83 ARG A O 1
ATOM 713 N N . PHE A 1 84 ? -23.370 2.507 18.323 1.00 96.62 84 PHE A N 1
ATOM 714 C CA . PHE A 1 84 ? -22.426 3.456 17.752 1.00 96.62 84 PHE A CA 1
ATOM 715 C C . PHE A 1 84 ? -21.129 2.760 17.366 1.00 96.62 84 PHE A C 1
ATOM 717 O O . PHE A 1 84 ? -20.708 1.788 18.001 1.00 96.62 84 PHE A O 1
ATOM 724 N N . SER A 1 85 ? -20.468 3.292 16.344 1.00 96.81 85 SER A N 1
ATOM 725 C CA . SER A 1 85 ? -19.105 2.913 16.003 1.00 96.81 85 SER A CA 1
ATOM 726 C C . SER A 1 85 ? -18.227 4.144 15.882 1.00 96.81 85 SER A C 1
ATOM 728 O O . SER A 1 85 ? -18.706 5.219 15.558 1.00 96.81 85 SER A O 1
ATOM 730 N N . LEU A 1 86 ? -16.938 3.987 16.140 1.00 98.00 86 LEU A N 1
ATOM 731 C CA . LEU A 1 86 ? -15.929 4.989 15.833 1.00 98.00 86 LEU A CA 1
ATOM 732 C C . LEU A 1 86 ? -14.745 4.269 15.203 1.00 98.00 86 LEU A C 1
ATOM 734 O O . LEU A 1 86 ? -14.238 3.298 15.763 1.00 98.00 86 LEU A O 1
ATOM 738 N N . GLU A 1 87 ? -14.291 4.743 14.053 1.00 98.25 87 GLU A N 1
ATOM 739 C CA . GLU A 1 87 ? -13.113 4.227 13.370 1.00 98.25 87 GLU A CA 1
ATOM 740 C C . GLU A 1 87 ? -12.118 5.345 13.084 1.00 98.25 87 GLU A C 1
ATOM 742 O O . GLU A 1 87 ? -12.477 6.408 12.578 1.00 98.25 87 GLU A O 1
ATOM 747 N N . ILE A 1 88 ? -10.847 5.062 13.354 1.00 98.31 88 ILE A N 1
ATOM 748 C CA . ILE A 1 88 ? -9.718 5.894 12.951 1.00 98.31 88 ILE A CA 1
ATOM 749 C C . ILE A 1 88 ? -8.837 5.049 12.039 1.00 98.31 88 ILE A C 1
ATOM 751 O O . ILE A 1 88 ? -8.437 3.947 12.413 1.00 98.31 88 ILE A O 1
ATOM 755 N N . ASN A 1 89 ? -8.525 5.575 10.858 1.00 98.19 89 ASN A N 1
ATOM 756 C CA . ASN A 1 89 ? -7.624 4.967 9.887 1.00 98.19 89 ASN A CA 1
ATOM 757 C C . ASN A 1 89 ? -6.455 5.899 9.607 1.00 98.19 89 ASN A C 1
ATOM 759 O O . ASN A 1 89 ? -6.651 7.098 9.418 1.00 98.19 89 ASN A O 1
ATOM 763 N N . THR A 1 90 ? -5.271 5.328 9.463 1.00 98.44 90 THR A N 1
ATOM 764 C CA . THR A 1 90 ? -4.049 6.024 9.083 1.00 98.44 90 THR A CA 1
ATOM 765 C C . THR A 1 90 ? -3.442 5.335 7.870 1.00 98.44 90 THR A C 1
ATOM 767 O O . THR A 1 90 ? -3.286 4.116 7.844 1.00 98.44 90 THR A O 1
ATOM 770 N N . THR A 1 91 ? -3.077 6.124 6.865 1.00 98.44 91 THR A N 1
ATOM 771 C CA . THR A 1 91 ? -2.270 5.697 5.718 1.00 98.44 91 THR A CA 1
ATOM 772 C C . THR A 1 91 ? -0.923 6.393 5.794 1.00 98.44 91 THR A C 1
ATOM 774 O O . THR A 1 91 ? -0.880 7.620 5.827 1.00 98.44 91 THR A O 1
ATOM 777 N N . LEU A 1 92 ? 0.165 5.631 5.792 1.00 98.31 92 LEU A N 1
ATOM 778 C CA . LEU A 1 92 ? 1.530 6.139 5.692 1.00 98.31 92 LEU A CA 1
ATOM 779 C C . LEU A 1 92 ? 2.159 5.586 4.419 1.00 98.31 92 LEU A C 1
ATOM 781 O O . LEU A 1 92 ? 2.208 4.373 4.217 1.00 98.31 92 LEU A O 1
ATOM 785 N N . GLN A 1 93 ? 2.652 6.473 3.564 1.00 98.06 93 GLN A N 1
ATOM 786 C CA . GLN A 1 93 ? 3.358 6.111 2.345 1.00 98.06 93 GLN A CA 1
ATOM 787 C C . GLN A 1 93 ? 4.788 6.637 2.400 1.00 98.06 93 GLN A C 1
ATOM 789 O O . GLN A 1 93 ? 5.014 7.829 2.621 1.00 98.06 93 GLN A O 1
ATOM 794 N N . GLN A 1 94 ? 5.752 5.757 2.139 1.00 97.00 94 GLN A N 1
ATOM 795 C CA . GLN A 1 94 ? 7.147 6.155 2.007 1.00 97.00 94 GLN A CA 1
ATOM 796 C C . GLN A 1 94 ? 7.387 6.895 0.682 1.00 97.00 94 GLN A C 1
ATOM 798 O O . GLN A 1 94 ? 6.700 6.685 -0.315 1.00 97.00 94 GLN A O 1
ATOM 803 N N . GLU A 1 95 ? 8.392 7.763 0.657 1.00 95.81 95 GLU A N 1
ATOM 804 C CA . GLU A 1 95 ? 8.853 8.393 -0.580 1.00 95.81 95 GLU A CA 1
ATOM 805 C C . GLU A 1 95 ? 9.337 7.364 -1.624 1.00 95.81 95 GLU A C 1
ATOM 807 O O . GLU A 1 95 ? 10.003 6.374 -1.306 1.00 95.81 95 GLU A O 1
ATOM 812 N N . LYS A 1 96 ? 9.060 7.633 -2.904 1.00 93.12 96 LYS A N 1
ATOM 813 C CA . LYS A 1 96 ? 9.600 6.890 -4.050 1.00 93.12 96 LYS A CA 1
ATOM 814 C C . LYS A 1 96 ? 10.760 7.678 -4.651 1.00 93.12 96 LYS A C 1
ATOM 816 O O . LYS A 1 96 ? 10.555 8.543 -5.495 1.00 93.12 96 LYS A O 1
ATOM 821 N N . LYS A 1 97 ? 11.987 7.365 -4.226 1.00 87.88 97 LYS A N 1
ATOM 822 C CA . LYS A 1 97 ? 13.221 8.014 -4.720 1.00 87.88 97 LYS A CA 1
ATOM 823 C C . LYS A 1 97 ? 13.761 7.441 -6.032 1.00 87.88 97 LYS A C 1
ATOM 825 O O . LYS A 1 97 ? 14.547 8.097 -6.703 1.00 87.88 97 LYS A O 1
ATOM 830 N N . ARG A 1 98 ? 13.385 6.207 -6.375 1.00 85.38 98 ARG A N 1
ATOM 831 C CA . ARG A 1 98 ? 13.853 5.493 -7.574 1.00 85.38 98 ARG A CA 1
ATOM 832 C C . ARG A 1 98 ? 12.657 5.152 -8.468 1.00 85.38 98 ARG A C 1
ATOM 834 O O . ARG A 1 98 ? 12.166 4.027 -8.388 1.00 85.38 98 ARG A O 1
ATOM 841 N N . PRO A 1 99 ? 12.123 6.134 -9.215 1.00 87.38 99 PRO A N 1
ATOM 842 C CA . PRO A 1 99 ? 11.076 5.884 -10.196 1.00 87.38 99 PRO A CA 1
ATOM 843 C C . PRO A 1 99 ? 11.582 5.016 -11.349 1.00 87.38 99 PRO A C 1
ATOM 845 O O . PRO A 1 99 ? 12.787 4.971 -11.614 1.00 87.38 99 PRO A O 1
ATOM 848 N N . GLY A 1 100 ? 10.659 4.343 -12.033 1.00 84.38 100 GLY A N 1
ATOM 849 C CA . GLY A 1 100 ? 10.945 3.777 -13.341 1.00 84.38 100 GLY A CA 1
ATOM 850 C C . GLY A 1 100 ? 11.260 4.876 -14.367 1.00 84.38 100 GLY A C 1
ATOM 851 O O . GLY A 1 100 ? 11.006 6.061 -14.124 1.00 84.38 100 GLY A O 1
ATOM 852 N N . PRO A 1 101 ? 11.827 4.513 -15.526 1.00 81.75 101 PRO A N 1
ATOM 853 C CA . PRO A 1 101 ? 12.323 5.463 -16.526 1.00 81.75 101 PRO A CA 1
ATOM 854 C C . PRO A 1 101 ? 11.260 6.429 -17.080 1.00 81.75 101 PRO A C 1
ATOM 856 O O . PRO A 1 101 ? 11.612 7.486 -17.604 1.00 81.75 101 PRO A O 1
ATOM 859 N N . ALA A 1 102 ? 9.970 6.096 -16.976 1.00 83.94 102 ALA A N 1
ATOM 860 C CA . ALA A 1 102 ? 8.865 6.947 -17.421 1.00 83.94 102 ALA A CA 1
ATOM 861 C C . ALA A 1 102 ? 8.093 7.616 -16.267 1.00 83.94 102 ALA A C 1
ATOM 863 O O . ALA A 1 102 ? 7.039 8.211 -16.501 1.00 83.94 102 ALA A O 1
ATOM 864 N N . GLU A 1 103 ? 8.589 7.521 -15.035 1.00 85.44 103 GLU A N 1
ATOM 865 C CA . GLU A 1 103 ? 7.933 8.019 -13.828 1.00 85.44 103 GLU A CA 1
ATOM 866 C C . GLU A 1 103 ? 8.731 9.153 -13.163 1.00 85.44 103 GLU A C 1
ATOM 868 O O . GLU A 1 103 ? 9.873 9.445 -13.514 1.00 85.44 103 GLU A O 1
ATOM 873 N N . ILE A 1 104 ? 8.121 9.799 -12.169 1.00 88.69 104 ILE A N 1
ATOM 874 C CA . ILE A 1 104 ? 8.759 10.823 -11.334 1.00 88.69 104 ILE A CA 1
ATOM 875 C C . ILE A 1 104 ? 8.840 10.356 -9.883 1.00 88.69 104 ILE A C 1
ATOM 877 O O . ILE A 1 104 ? 8.107 9.459 -9.459 1.00 88.69 104 ILE A O 1
ATOM 881 N N . ALA A 1 105 ? 9.728 10.978 -9.111 1.00 90.94 105 ALA A N 1
ATOM 882 C CA . ALA A 1 105 ? 9.781 10.742 -7.678 1.00 90.94 105 ALA A CA 1
ATOM 883 C C . ALA A 1 105 ? 8.458 11.155 -7.012 1.00 90.94 105 ALA A C 1
ATOM 885 O O . ALA A 1 105 ? 7.853 12.163 -7.379 1.00 90.94 105 ALA A O 1
ATOM 886 N N . ILE A 1 106 ? 8.021 10.376 -6.024 1.00 93.00 106 ILE A N 1
ATOM 887 C CA . ILE A 1 106 ? 6.777 10.622 -5.283 1.00 93.00 106 ILE A CA 1
ATOM 888 C C . ILE A 1 106 ? 7.158 10.954 -3.838 1.00 93.00 106 ILE A C 1
ATOM 890 O O . ILE A 1 106 ? 7.839 10.136 -3.212 1.00 93.00 106 ILE A O 1
ATOM 894 N N . PRO A 1 107 ? 6.753 12.110 -3.283 1.00 95.56 107 PRO A N 1
ATOM 895 C CA . PRO A 1 107 ? 7.009 12.408 -1.881 1.00 95.56 107 PRO A CA 1
ATOM 896 C C . PRO A 1 107 ? 6.245 11.438 -0.972 1.00 95.56 107 PRO A C 1
ATOM 898 O O . PRO A 1 107 ? 5.175 10.928 -1.318 1.00 95.56 107 PRO A O 1
ATOM 901 N N . GLY A 1 108 ? 6.808 11.175 0.205 1.00 97.06 108 GLY A N 1
ATOM 902 C CA . GLY A 1 108 ? 6.087 10.458 1.252 1.00 97.06 108 GLY A CA 1
ATOM 903 C C . GLY A 1 108 ? 4.927 11.298 1.786 1.00 97.06 108 GLY A C 1
ATOM 904 O O . GLY A 1 108 ? 4.967 12.528 1.733 1.00 97.06 108 GLY A O 1
ATOM 905 N N . TYR A 1 109 ? 3.898 10.640 2.311 1.00 98.06 109 TYR A N 1
ATOM 906 C CA . TYR A 1 109 ? 2.782 11.326 2.960 1.00 98.06 109 TYR A CA 1
ATOM 907 C C . TYR A 1 109 ? 2.184 10.487 4.089 1.00 98.06 109 TYR A C 1
ATOM 909 O O . TYR A 1 109 ? 2.360 9.268 4.148 1.00 98.06 109 TYR A O 1
ATOM 917 N N . GLY A 1 110 ? 1.441 11.165 4.961 1.00 98.25 110 GLY A N 1
ATOM 918 C CA . GLY A 1 110 ? 0.563 10.555 5.948 1.00 98.25 110 GLY A CA 1
ATOM 919 C C . GLY A 1 110 ? -0.841 11.136 5.828 1.00 98.25 110 GLY A C 1
ATOM 920 O O . GLY A 1 110 ? -0.992 12.341 5.636 1.00 98.25 110 GLY A O 1
ATOM 921 N N . ALA A 1 111 ? -1.861 10.292 5.919 1.00 98.19 111 ALA A N 1
ATOM 922 C CA . ALA A 1 111 ? -3.259 10.704 5.908 1.00 98.19 111 ALA A CA 1
ATOM 923 C C . ALA A 1 111 ? -4.019 9.994 7.026 1.00 98.19 111 ALA A C 1
ATOM 925 O O . ALA A 1 111 ? -3.804 8.806 7.260 1.00 98.19 111 ALA A O 1
ATOM 926 N N . VAL A 1 112 ? -4.918 10.719 7.690 1.00 98.19 112 VAL A N 1
ATOM 927 C CA . VAL A 1 112 ? -5.783 10.186 8.747 1.00 98.19 112 VAL A CA 1
ATOM 928 C C . VAL A 1 112 ? -7.237 10.402 8.346 1.00 98.19 112 VAL A C 1
ATOM 930 O O . VAL A 1 112 ? -7.602 11.467 7.852 1.00 98.19 112 VAL A O 1
ATOM 933 N N . ASN A 1 113 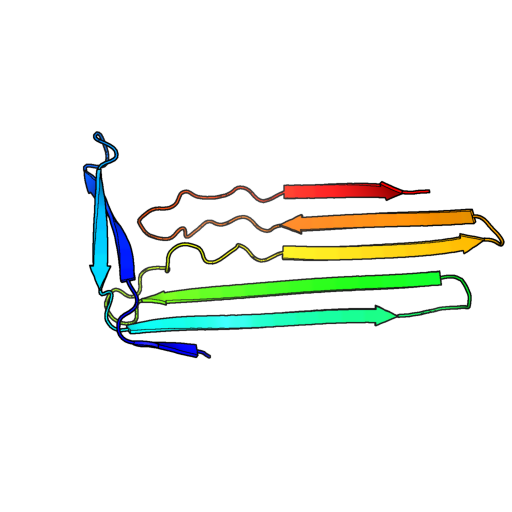? -8.064 9.383 8.548 1.00 98.12 113 ASN A N 1
ATOM 934 C CA . ASN A 1 113 ? -9.495 9.403 8.280 1.00 98.12 113 ASN A CA 1
ATOM 935 C C . ASN A 1 113 ? -10.249 8.940 9.530 1.00 98.12 113 ASN A C 1
ATOM 937 O O . ASN A 1 113 ? -9.893 7.924 10.125 1.00 98.12 113 ASN A O 1
ATOM 941 N N . ILE A 1 114 ? -11.289 9.682 9.904 1.00 98.00 114 ILE A N 1
ATOM 942 C CA . ILE A 1 114 ? -12.136 9.398 11.062 1.00 98.00 114 ILE A CA 1
ATOM 943 C C . ILE A 1 114 ? -13.562 9.160 10.556 1.00 98.00 114 ILE A C 1
ATOM 945 O O . ILE A 1 114 ? -14.056 9.936 9.736 1.00 98.00 114 ILE A O 1
ATOM 949 N N . LYS A 1 115 ? -14.213 8.099 11.039 1.00 96.81 115 LYS A N 1
ATOM 950 C CA . LYS A 1 115 ? -15.603 7.730 10.716 1.00 96.81 115 LYS A CA 1
ATOM 951 C C . LYS A 1 115 ? -16.358 7.437 12.011 1.00 96.81 115 LYS A C 1
ATOM 953 O O . LYS A 1 115 ? -15.771 6.831 12.905 1.00 96.81 115 LYS A O 1
ATOM 958 N N . ALA A 1 116 ? -17.626 7.824 12.098 1.00 92.69 116 ALA A N 1
ATOM 959 C CA . ALA A 1 116 ? -18.511 7.526 13.225 1.00 92.69 116 ALA A CA 1
ATOM 960 C C . ALA A 1 116 ? -19.882 7.074 12.712 1.00 92.69 116 ALA A C 1
ATOM 962 O O . ALA A 1 116 ? -20.324 7.669 11.702 1.00 92.69 116 ALA A O 1
#

pLDDT: mean 90.05, std 9.18, range [64.44, 98.44]